Protein AF-A0A0C2ZYI7-F1 (afdb_monomer)

Mean predicted aligned error: 16.68 Å

Sequence (120 aa):
MQNIYQQIDKIFDNPSSKRPKWADELFEEIQELKALLKAQTQQTQQKSKNEKSDDFFEFLREFRKNLQTDTAKSIEYQGQKLGIDSNGLLYDKETLVTLSRQKAYLIYNYFYKIQLKNNF

Secondary structure (DSSP, 8-state):
---HHHHHHHHHS--SS---HHHHHHHHHHHHHHHHHHHHHHHHHHS---HHHHHHHHHHHHHHHHHHT-TT--EEETTEEEEE-TTS-EEETTT-PBPPHHHHHHHHHHHHHHHHHHT-

Radius of gyration: 25.89 Å; Cα contacts (8 Å, |Δi|>4): 62; chains: 1; bounding box: 61×41×58 Å

Foldseek 3Di:
DDDVVVVVVVVVPDPDDDDDVVNVVVVVVVVVVVVVVVVVVVVVVVPDPPVVVVLLVVLLVVVLVVQVVDQPDFDADPNFTWGADPVSFIATPVVRHTDDPVVRVVVSVVVSVVVVVVVD

Structure (mmCIF, N/CA/C/O backbone):
data_AF-A0A0C2ZYI7-F1
#
_entry.id   AF-A0A0C2ZYI7-F1
#
loop_
_atom_site.group_PDB
_atom_site.id
_atom_site.type_symbol
_atom_site.label_atom_id
_atom_site.label_alt_id
_atom_site.label_comp_id
_atom_site.label_asym_id
_atom_site.label_entity_id
_atom_site.label_seq_id
_atom_site.pdbx_PDB_ins_code
_atom_site.Cartn_x
_atom_site.Cartn_y
_atom_site.Cartn_z
_atom_site.occupancy
_atom_site.B_iso_or_equiv
_atom_site.auth_seq_id
_atom_site.auth_comp_id
_atom_site.auth_asym_id
_atom_site.auth_atom_id
_atom_site.pdbx_PDB_model_num
ATOM 1 N N . MET A 1 1 ? 40.685 -18.723 -15.382 1.00 45.50 1 MET A N 1
ATOM 2 C CA . MET A 1 1 ? 39.457 -18.542 -16.186 1.00 45.50 1 MET A CA 1
ATOM 3 C C . MET A 1 1 ? 39.484 -17.131 -16.745 1.00 45.50 1 MET A C 1
ATOM 5 O O . MET A 1 1 ? 39.589 -16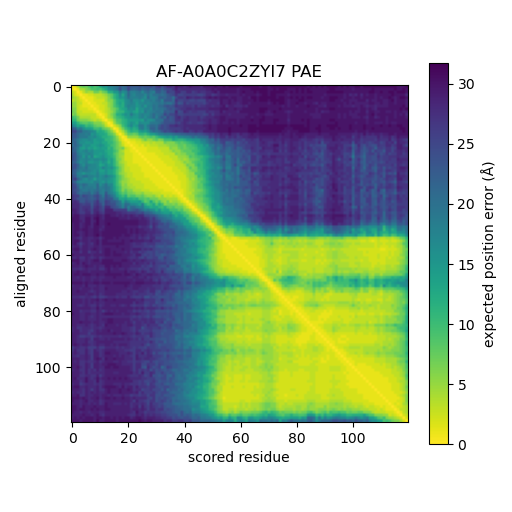.206 -15.953 1.00 45.50 1 MET A O 1
ATOM 9 N N . GLN A 1 2 ? 39.506 -16.959 -18.068 1.00 48.66 2 GLN A N 1
ATOM 10 C CA . GLN A 1 2 ? 39.439 -15.623 -18.672 1.00 48.66 2 GLN A CA 1
ATOM 11 C C . GLN A 1 2 ? 37.991 -15.141 -18.653 1.00 48.66 2 GLN A C 1
ATOM 13 O O . GLN A 1 2 ? 37.091 -15.864 -19.073 1.00 48.66 2 GLN A O 1
ATOM 18 N N . ASN A 1 3 ? 37.781 -13.942 -18.117 1.00 61.84 3 ASN A N 1
ATOM 19 C CA . ASN A 1 3 ? 36.473 -13.316 -18.038 1.00 61.84 3 ASN A CA 1
ATOM 20 C C . ASN A 1 3 ? 36.093 -12.785 -19.431 1.00 61.84 3 ASN A C 1
ATOM 22 O O . ASN A 1 3 ? 36.898 -12.098 -20.059 1.00 61.84 3 ASN A O 1
ATOM 26 N N . ILE A 1 4 ? 34.885 -13.099 -19.905 1.00 58.84 4 ILE A N 1
ATOM 27 C CA . ILE A 1 4 ? 34.353 -12.672 -21.210 1.00 58.84 4 ILE A CA 1
ATOM 28 C C . ILE A 1 4 ? 34.480 -11.147 -21.382 1.00 58.84 4 ILE A C 1
ATOM 30 O O . ILE A 1 4 ? 34.814 -10.680 -22.466 1.00 58.84 4 ILE A O 1
ATOM 34 N N . TYR A 1 5 ? 34.351 -10.374 -20.298 1.00 61.22 5 TYR A N 1
ATOM 35 C CA . TYR A 1 5 ? 34.542 -8.919 -20.325 1.00 61.22 5 TYR A CA 1
ATOM 36 C C . TYR A 1 5 ? 35.968 -8.495 -20.722 1.00 61.22 5 TYR A C 1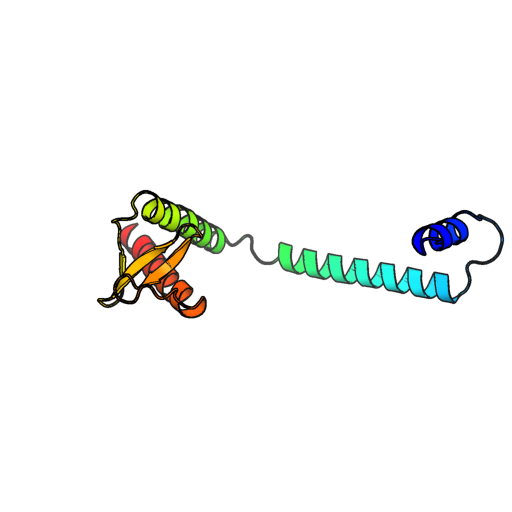
ATOM 38 O O . TYR A 1 5 ? 36.134 -7.563 -21.496 1.00 61.22 5 TYR A O 1
ATOM 46 N N . GLN A 1 6 ? 37.003 -9.236 -20.312 1.00 61.22 6 GLN A N 1
ATOM 47 C CA . GLN A 1 6 ? 38.391 -8.938 -20.697 1.00 61.22 6 GLN A CA 1
ATOM 48 C C . GLN A 1 6 ? 38.696 -9.293 -22.159 1.00 61.22 6 GLN A C 1
ATOM 50 O O . GLN A 1 6 ? 39.622 -8.743 -22.755 1.00 61.22 6 GLN A O 1
ATOM 55 N N . GLN A 1 7 ? 37.952 -10.243 -22.733 1.00 59.81 7 GLN A N 1
ATOM 56 C CA . GLN A 1 7 ? 38.040 -10.556 -24.160 1.00 59.81 7 GLN A CA 1
ATOM 57 C C . GLN A 1 7 ? 37.361 -9.468 -24.993 1.00 59.81 7 GLN A C 1
ATOM 59 O O . GLN A 1 7 ? 37.888 -9.096 -26.036 1.00 59.81 7 GLN A O 1
ATOM 64 N N . ILE A 1 8 ? 36.245 -8.930 -24.496 1.00 60.00 8 ILE A N 1
ATOM 65 C CA . ILE A 1 8 ? 35.534 -7.798 -25.091 1.00 60.00 8 ILE A CA 1
ATOM 66 C C . ILE A 1 8 ? 36.439 -6.561 -25.103 1.00 60.00 8 ILE A C 1
ATOM 68 O O . ILE A 1 8 ? 36.694 -6.029 -26.178 1.00 60.00 8 ILE A O 1
ATOM 72 N N . ASP A 1 9 ? 37.020 -6.168 -23.967 1.00 61.19 9 ASP A N 1
ATOM 73 C CA . ASP A 1 9 ? 37.877 -4.972 -23.891 1.00 61.19 9 ASP A CA 1
ATOM 74 C C . ASP A 1 9 ? 39.068 -5.043 -24.865 1.00 61.19 9 ASP A C 1
ATOM 76 O O . ASP A 1 9 ? 39.353 -4.088 -25.587 1.00 61.19 9 ASP A O 1
ATOM 80 N N . LYS A 1 10 ? 39.691 -6.222 -25.010 1.00 64.44 10 LYS A N 1
ATOM 81 C CA . LYS A 1 10 ? 40.775 -6.447 -25.985 1.00 64.44 10 LYS A CA 1
ATOM 82 C C . LYS A 1 10 ? 40.358 -6.296 -27.450 1.00 64.44 10 LYS A C 1
ATOM 84 O O . LYS A 1 10 ? 41.210 -5.989 -28.281 1.00 64.44 10 LYS A O 1
ATOM 89 N N . ILE A 1 11 ? 39.094 -6.554 -27.784 1.00 60.97 11 ILE A N 1
ATOM 90 C CA . ILE A 1 11 ? 38.564 -6.387 -29.147 1.00 60.97 11 ILE A CA 1
ATOM 91 C C . ILE A 1 11 ? 38.336 -4.900 -29.452 1.00 60.97 11 ILE A C 1
ATOM 93 O O . ILE A 1 11 ? 38.507 -4.479 -30.596 1.00 60.97 11 ILE A O 1
ATOM 97 N N . PHE A 1 12 ? 38.002 -4.101 -28.436 1.00 58.97 12 PHE A N 1
ATOM 98 C CA . PHE A 1 12 ? 37.748 -2.665 -28.575 1.00 58.97 12 PHE A CA 1
ATOM 99 C C . PHE A 1 12 ? 39.010 -1.790 -28.456 1.00 58.97 12 PHE A C 1
ATOM 101 O O . PHE A 1 12 ? 39.002 -0.669 -28.963 1.00 58.97 12 PHE A O 1
ATOM 108 N N . ASP A 1 13 ? 40.099 -2.307 -27.877 1.00 61.78 13 ASP A N 1
ATOM 109 C CA . ASP A 1 13 ? 41.372 -1.589 -27.683 1.00 61.78 13 ASP A CA 1
ATOM 110 C C . ASP A 1 13 ? 42.307 -1.556 -28.910 1.00 61.78 13 ASP A C 1
ATOM 112 O O . ASP A 1 13 ? 43.360 -0.920 -28.853 1.00 61.78 13 ASP A O 1
ATOM 116 N N . ASN A 1 14 ? 41.973 -2.212 -30.031 1.00 56.59 14 ASN A N 1
ATOM 117 C CA . ASN A 1 14 ? 42.829 -2.207 -31.225 1.00 56.59 14 ASN A CA 1
ATOM 118 C C . ASN A 1 14 ? 42.322 -1.210 -32.293 1.00 56.59 14 ASN A C 1
ATOM 120 O O . ASN A 1 14 ? 41.333 -1.489 -32.975 1.00 56.59 14 ASN A O 1
ATOM 124 N N . PRO A 1 15 ? 42.991 -0.057 -32.498 1.00 54.44 15 PRO A N 1
ATOM 125 C CA . PRO A 1 15 ? 42.505 1.012 -33.368 1.00 54.44 15 PRO A CA 1
ATOM 126 C C . PRO A 1 15 ? 42.841 0.820 -34.857 1.00 54.44 15 PRO A C 1
ATOM 128 O O . PRO A 1 15 ? 42.727 1.773 -35.627 1.00 54.44 15 PRO A O 1
ATOM 131 N N . SER A 1 16 ? 43.236 -0.376 -35.314 1.00 56.22 16 SER A N 1
ATOM 132 C CA . SER A 1 16 ? 43.508 -0.595 -36.738 1.00 56.22 16 SER A CA 1
ATOM 133 C C . SER A 1 16 ? 42.869 -1.864 -37.309 1.00 56.22 16 SER A C 1
ATOM 135 O O . SER A 1 16 ? 43.122 -2.984 -36.870 1.00 56.22 16 SER A O 1
ATOM 137 N N . SER A 1 17 ? 42.121 -1.625 -38.388 1.00 55.22 17 SER A N 1
ATOM 138 C CA . SER A 1 17 ? 41.609 -2.545 -39.406 1.00 55.22 17 SER A CA 1
ATOM 139 C C . SER A 1 17 ? 40.329 -3.331 -39.083 1.00 55.22 17 SER A C 1
ATOM 141 O O . SER A 1 17 ? 40.339 -4.421 -38.530 1.00 55.22 17 SER A O 1
ATOM 143 N N . LYS A 1 18 ? 39.224 -2.755 -39.581 1.00 60.84 18 LYS A N 1
ATOM 144 C CA . LYS A 1 18 ? 37.891 -3.340 -39.786 1.00 60.84 18 LYS A CA 1
ATOM 145 C C . LYS A 1 18 ? 37.242 -3.896 -38.523 1.00 60.84 18 LYS A C 1
ATOM 147 O O . LYS A 1 18 ? 37.346 -5.082 -38.218 1.00 60.84 18 LYS A O 1
ATOM 152 N N . ARG A 1 19 ? 36.443 -3.035 -37.884 1.00 58.09 19 ARG A N 1
ATOM 153 C CA . ARG A 1 19 ? 35.310 -3.502 -37.085 1.00 58.09 19 ARG A CA 1
ATOM 154 C C . ARG A 1 19 ? 34.556 -4.545 -37.921 1.00 58.09 19 ARG A C 1
ATOM 156 O O . ARG A 1 19 ? 34.256 -4.284 -39.091 1.00 58.09 19 ARG A O 1
ATOM 163 N N . PRO A 1 20 ? 34.379 -5.772 -37.412 1.00 68.19 20 PRO A N 1
ATOM 164 C CA . PRO A 1 20 ? 33.583 -6.762 -38.111 1.00 68.19 20 PRO A CA 1
ATOM 165 C C . PRO A 1 20 ? 32.175 -6.206 -38.315 1.00 68.19 20 PRO A C 1
ATOM 167 O O . PRO A 1 20 ? 31.652 -5.574 -37.404 1.00 68.19 20 PRO A O 1
ATOM 170 N N . LYS A 1 21 ? 31.541 -6.468 -39.463 1.00 69.75 21 LYS A N 1
ATOM 171 C CA . LYS A 1 21 ? 30.182 -5.963 -39.739 1.00 69.75 21 LYS A CA 1
ATOM 172 C C . LYS A 1 21 ? 29.191 -6.291 -38.621 1.00 69.75 21 LYS A C 1
ATOM 174 O O . LYS A 1 21 ? 28.420 -5.430 -38.236 1.00 69.75 21 LYS A O 1
ATOM 179 N N . TRP A 1 22 ? 29.310 -7.478 -38.024 1.00 65.56 22 TRP A N 1
ATOM 180 C CA . TRP A 1 22 ? 28.487 -7.883 -36.882 1.00 65.56 22 TRP A CA 1
ATOM 181 C C . TRP A 1 22 ? 28.665 -6.976 -35.652 1.00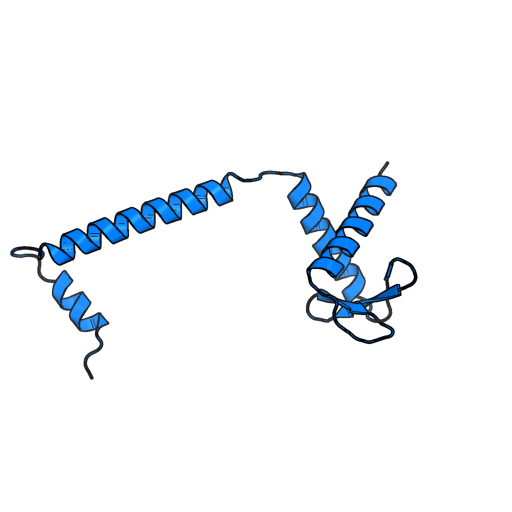 65.56 22 TRP A C 1
ATOM 183 O O . TRP A 1 22 ? 27.740 -6.808 -34.870 1.00 65.56 22 TRP A O 1
ATOM 193 N N . ALA A 1 23 ? 29.850 -6.391 -35.455 1.00 67.19 23 ALA A N 1
ATOM 194 C CA . ALA A 1 23 ? 30.124 -5.487 -34.344 1.00 67.19 23 ALA A CA 1
ATOM 195 C C . ALA A 1 23 ? 29.557 -4.084 -34.601 1.00 67.19 23 ALA A C 1
ATOM 197 O O . ALA A 1 23 ? 29.123 -3.432 -33.654 1.00 67.19 23 ALA A O 1
ATOM 198 N N . ASP A 1 24 ? 29.537 -3.638 -35.861 1.00 71.69 24 ASP A N 1
ATOM 199 C CA . ASP A 1 24 ? 28.874 -2.391 -36.256 1.00 71.69 24 ASP A CA 1
ATOM 200 C C . ASP A 1 24 ? 27.343 -2.546 -36.195 1.00 71.69 24 ASP A C 1
ATOM 202 O O . ASP A 1 24 ? 26.677 -1.696 -35.612 1.00 71.69 24 ASP A O 1
ATOM 206 N N . GLU A 1 25 ? 26.801 -3.676 -36.662 1.00 69.56 25 GLU A N 1
ATOM 207 C CA . GLU A 1 25 ? 25.374 -4.026 -36.563 1.00 69.56 25 GLU A CA 1
ATOM 208 C C . GLU A 1 25 ? 24.905 -4.075 -35.098 1.00 69.56 25 GLU A C 1
ATOM 210 O O . GLU A 1 25 ? 23.929 -3.423 -34.733 1.00 69.56 25 GLU A O 1
ATOM 215 N N . LEU A 1 26 ? 25.649 -4.751 -34.210 1.00 66.19 26 LEU A N 1
ATOM 216 C CA . LEU A 1 26 ? 25.336 -4.754 -32.775 1.00 66.19 26 LEU A CA 1
ATOM 217 C C . LEU A 1 26 ? 25.451 -3.363 -32.143 1.00 66.19 26 LEU A C 1
ATOM 219 O O . LEU A 1 26 ? 24.708 -3.033 -31.218 1.00 66.19 26 LEU A O 1
ATOM 223 N N . PHE A 1 27 ? 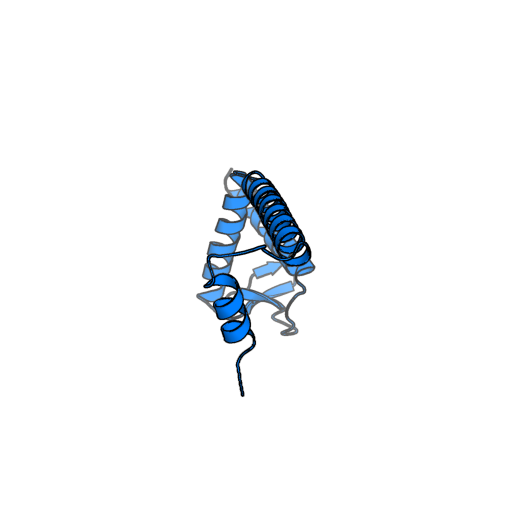26.399 -2.542 -32.595 1.00 71.81 27 PHE A N 1
ATOM 224 C CA . PHE A 1 27 ? 26.544 -1.185 -32.083 1.00 71.81 27 PHE A CA 1
ATOM 225 C C . PHE A 1 27 ? 25.357 -0.309 -32.493 1.00 71.81 27 PHE A C 1
ATOM 227 O O . PHE A 1 27 ? 24.839 0.429 -31.653 1.00 71.81 27 PHE A O 1
ATOM 234 N N . GLU A 1 28 ? 24.900 -0.418 -33.740 1.00 75.25 28 GLU A N 1
ATOM 235 C CA . GLU A 1 28 ? 23.701 0.257 -34.241 1.00 75.25 28 GLU A CA 1
ATOM 236 C C . GLU A 1 28 ? 22.450 -0.191 -33.475 1.00 75.25 28 GLU A C 1
ATOM 238 O O . GLU A 1 28 ? 21.739 0.662 -32.938 1.00 75.25 28 GLU A O 1
ATOM 243 N N . GLU A 1 29 ? 22.253 -1.499 -33.274 1.00 68.94 29 GLU A N 1
ATOM 244 C CA . GLU A 1 29 ? 21.144 -2.029 -32.465 1.00 68.94 29 GLU A CA 1
ATOM 245 C C . GLU A 1 29 ? 21.165 -1.492 -31.023 1.00 68.94 29 GLU A C 1
ATOM 247 O O . GLU A 1 29 ? 20.135 -1.091 -30.475 1.00 68.94 29 GLU A O 1
ATOM 252 N N . ILE A 1 30 ? 22.342 -1.413 -30.388 1.00 75.25 30 ILE A N 1
ATOM 253 C CA . ILE A 1 30 ? 22.480 -0.851 -29.035 1.00 75.25 30 ILE A CA 1
ATOM 254 C C . ILE A 1 30 ? 22.130 0.644 -29.011 1.00 75.25 30 ILE A C 1
ATOM 256 O O . ILE A 1 30 ? 21.551 1.123 -28.028 1.00 75.25 30 ILE A O 1
ATOM 260 N N . GLN A 1 31 ? 22.480 1.404 -30.052 1.00 75.00 31 GLN A N 1
ATOM 261 C CA . GLN A 1 31 ? 22.127 2.824 -30.145 1.00 75.00 31 GLN A CA 1
ATOM 262 C C . GLN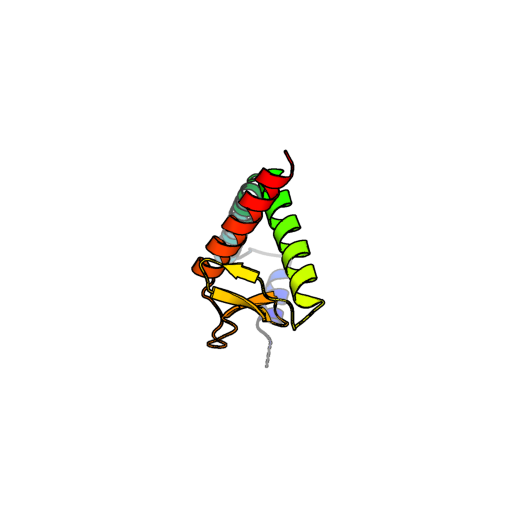 A 1 31 ? 20.623 3.018 -30.353 1.00 75.00 31 GLN A C 1
ATOM 264 O O . GLN A 1 31 ? 20.028 3.863 -29.680 1.00 75.00 31 GLN A O 1
ATOM 269 N N . GLU A 1 32 ? 19.992 2.206 -31.201 1.00 78.00 32 GLU A N 1
ATOM 270 C CA . GLU A 1 32 ? 18.542 2.224 -31.400 1.00 78.00 32 GLU A CA 1
ATOM 271 C C . GLU A 1 32 ? 17.791 1.850 -30.119 1.00 78.00 32 GLU A C 1
ATOM 273 O O . GLU A 1 32 ? 16.882 2.571 -29.703 1.00 78.00 32 GLU A O 1
ATOM 278 N N . LEU A 1 33 ? 18.223 0.802 -29.410 1.00 72.12 33 LEU A N 1
ATOM 279 C CA . LEU A 1 33 ? 17.652 0.421 -28.116 1.00 72.12 33 LEU A CA 1
ATOM 280 C C . LEU A 1 33 ? 17.800 1.538 -27.077 1.00 72.12 33 LEU A C 1
ATOM 282 O O . LEU A 1 33 ? 16.852 1.829 -26.345 1.00 72.12 33 LEU A O 1
ATOM 286 N N . LYS A 1 34 ? 18.952 2.218 -27.023 1.00 72.56 34 LYS A N 1
ATOM 287 C CA . LYS A 1 34 ? 19.146 3.386 -26.146 1.00 72.56 34 LYS A CA 1
ATOM 288 C C . LYS A 1 34 ? 18.225 4.543 -26.521 1.00 72.56 34 LYS A C 1
ATOM 290 O O . LYS A 1 34 ? 17.687 5.193 -25.623 1.00 72.56 34 LYS A O 1
ATOM 295 N N . ALA A 1 35 ? 18.028 4.804 -27.811 1.00 75.50 35 ALA A N 1
ATOM 296 C CA . ALA A 1 35 ? 17.124 5.844 -28.287 1.00 75.50 35 ALA A CA 1
ATOM 297 C C . ALA A 1 35 ? 15.663 5.517 -27.942 1.00 75.50 35 ALA A C 1
ATOM 299 O O . ALA A 1 35 ? 14.959 6.378 -27.415 1.00 75.50 35 ALA A O 1
ATOM 300 N N . LEU A 1 36 ? 15.234 4.267 -28.137 1.00 74.81 36 LEU A N 1
ATOM 301 C CA . LEU A 1 36 ? 13.903 3.779 -27.771 1.00 74.81 36 LEU A CA 1
ATOM 302 C C . LEU A 1 36 ? 13.671 3.827 -26.258 1.00 74.81 36 LEU A C 1
ATOM 304 O O . LEU A 1 36 ? 12.624 4.298 -25.817 1.00 74.81 36 LEU A O 1
ATOM 308 N N . LEU A 1 37 ? 14.652 3.418 -25.449 1.00 71.25 37 LEU A N 1
ATOM 309 C CA . LEU A 1 37 ? 14.580 3.516 -23.990 1.00 71.25 37 LEU A CA 1
ATOM 310 C C . LEU A 1 37 ? 14.529 4.971 -23.527 1.00 71.25 37 LEU A C 1
ATO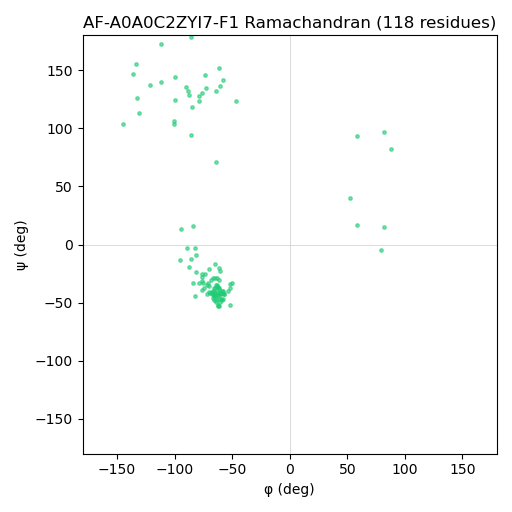M 312 O O . LEU A 1 37 ? 13.754 5.302 -22.633 1.00 71.25 37 LEU A O 1
ATOM 316 N N . LYS A 1 38 ? 15.303 5.869 -24.145 1.00 72.06 38 LYS A N 1
ATOM 317 C CA . LYS A 1 38 ? 15.263 7.304 -23.838 1.00 72.06 38 LYS A CA 1
ATOM 318 C C . LYS A 1 38 ? 13.927 7.923 -24.246 1.00 72.06 38 LYS A C 1
ATOM 320 O O . LYS A 1 38 ? 13.389 8.715 -23.481 1.00 72.06 38 LYS A O 1
ATOM 325 N N . ALA A 1 39 ? 13.369 7.531 -25.390 1.00 68.38 39 ALA A N 1
ATOM 326 C CA . ALA A 1 39 ? 12.054 7.966 -25.849 1.00 68.38 39 ALA A CA 1
ATOM 327 C C . ALA A 1 39 ? 10.930 7.439 -24.944 1.00 68.38 39 ALA A C 1
ATOM 329 O O . ALA A 1 39 ? 10.048 8.210 -24.575 1.00 68.38 39 ALA A O 1
ATOM 330 N N . GLN A 1 40 ? 10.995 6.177 -24.501 1.00 61.38 40 GLN A N 1
ATOM 331 C CA . GLN A 1 40 ? 10.096 5.652 -23.471 1.00 61.38 40 GLN A CA 1
ATOM 332 C C . GLN A 1 40 ? 10.246 6.439 -22.174 1.00 61.38 40 GLN A C 1
ATOM 334 O O . GLN A 1 40 ? 9.248 6.924 -21.667 1.00 61.38 40 GLN A O 1
ATOM 339 N N . THR A 1 41 ? 11.469 6.649 -21.682 1.00 56.03 41 THR A N 1
ATOM 340 C CA . THR A 1 41 ? 11.728 7.396 -20.440 1.00 56.03 41 THR A CA 1
ATOM 341 C C . THR A 1 41 ? 11.234 8.843 -20.537 1.00 56.03 41 THR A C 1
ATOM 343 O O . THR A 1 41 ? 10.672 9.361 -19.578 1.00 56.03 41 THR A O 1
ATOM 346 N N . GLN A 1 42 ? 11.367 9.489 -21.699 1.00 54.06 42 GLN A N 1
ATOM 347 C CA . GLN A 1 42 ? 10.810 10.818 -21.959 1.00 54.06 42 GLN A CA 1
ATOM 348 C C . GLN A 1 42 ? 9.281 10.796 -22.047 1.00 54.06 42 GLN A C 1
ATOM 350 O O . GLN A 1 42 ? 8.645 11.709 -21.535 1.00 54.06 42 GLN A O 1
ATOM 355 N N . GLN A 1 43 ? 8.670 9.744 -22.598 1.00 50.75 43 GLN A N 1
ATOM 356 C CA . GLN A 1 43 ? 7.217 9.550 -22.560 1.00 50.75 43 GLN A CA 1
ATOM 357 C C . GLN A 1 43 ? 6.697 9.252 -21.143 1.00 50.75 43 GLN A C 1
ATOM 359 O O . GLN A 1 43 ? 5.582 9.661 -20.816 1.00 50.75 43 GLN A O 1
ATOM 364 N N . THR A 1 44 ? 7.485 8.602 -20.279 1.00 50.16 44 THR A N 1
ATOM 365 C CA . THR A 1 44 ? 7.161 8.430 -18.853 1.00 50.16 44 THR A CA 1
ATOM 366 C C . THR A 1 44 ? 7.376 9.718 -18.059 1.00 50.16 44 THR A C 1
ATOM 368 O O . THR A 1 44 ? 6.611 9.982 -17.143 1.00 50.16 44 THR A O 1
ATOM 371 N N . GLN A 1 45 ? 8.362 10.547 -18.419 1.00 47.34 45 GLN A N 1
ATOM 372 C CA . GLN A 1 45 ? 8.634 11.838 -17.766 1.00 47.34 45 GLN A CA 1
ATOM 373 C C . GLN A 1 45 ? 7.723 12.977 -18.260 1.00 47.34 45 GLN A C 1
ATOM 375 O O . GLN A 1 45 ? 7.491 13.933 -17.526 1.00 47.34 45 GLN A O 1
ATOM 380 N N . GLN A 1 46 ? 7.165 12.882 -19.471 1.00 45.50 46 GLN A N 1
ATOM 381 C CA . GLN A 1 46 ? 6.163 13.828 -19.984 1.00 45.50 46 GLN A CA 1
ATOM 382 C C . GLN A 1 46 ? 4.729 13.469 -19.578 1.00 45.50 46 GLN A C 1
ATOM 384 O O . GLN A 1 46 ? 3.831 14.306 -19.689 1.00 45.50 46 GLN A O 1
ATOM 389 N N . LYS A 1 47 ? 4.491 12.265 -19.046 1.00 44.84 47 LYS A N 1
ATOM 390 C CA . LYS A 1 47 ? 3.228 11.939 -18.385 1.00 44.84 47 LYS A CA 1
ATOM 391 C C . LYS A 1 47 ? 3.300 12.366 -16.923 1.00 44.84 47 LYS A C 1
ATOM 393 O O . LYS A 1 47 ? 3.728 11.622 -16.058 1.00 44.84 47 LYS A O 1
ATOM 398 N N . SER A 1 48 ? 2.792 13.579 -16.726 1.00 44.28 48 SER A N 1
ATOM 399 C CA . SER A 1 48 ? 2.264 14.149 -15.492 1.00 44.28 48 SER A CA 1
ATOM 400 C C . SER A 1 48 ? 3.228 14.846 -14.534 1.00 44.28 48 SER A C 1
ATOM 402 O O . SER A 1 48 ? 3.488 14.386 -13.431 1.00 44.28 48 SER A O 1
ATOM 404 N N . LYS A 1 49 ? 3.498 16.109 -14.862 1.00 45.38 49 LYS A N 1
ATOM 405 C CA . LYS A 1 49 ? 3.191 17.199 -13.929 1.00 45.38 49 LYS A CA 1
ATOM 406 C C . LYS A 1 49 ? 1.656 17.251 -13.740 1.00 45.38 49 LYS A C 1
ATOM 408 O O . LYS A 1 49 ? 0.987 18.089 -14.331 1.00 45.38 49 LYS A O 1
ATOM 413 N N . ASN A 1 50 ? 1.076 16.261 -13.053 1.00 46.56 50 ASN A N 1
ATOM 414 C CA . ASN A 1 50 ? -0.302 16.318 -12.557 1.00 46.56 50 ASN A CA 1
ATOM 415 C C . ASN A 1 50 ? -0.174 16.680 -11.084 1.00 46.56 50 ASN A C 1
ATOM 417 O O . ASN A 1 50 ? 0.132 15.810 -10.280 1.00 46.56 50 ASN A O 1
ATOM 421 N N . GLU A 1 51 ? -0.453 17.923 -10.713 1.00 50.88 51 GLU A N 1
ATOM 422 C CA . GLU A 1 51 ? -0.517 18.324 -9.297 1.00 50.88 51 GLU A CA 1
ATOM 423 C C . GLU A 1 51 ? -1.421 17.364 -8.489 1.00 50.88 51 GLU A C 1
ATOM 425 O O . GLU A 1 51 ? -1.086 16.954 -7.386 1.00 50.88 51 GLU A O 1
ATOM 430 N N . LYS A 1 52 ? -2.477 16.823 -9.119 1.00 50.66 52 LYS A N 1
ATOM 431 C CA . LYS A 1 52 ? -3.360 15.803 -8.526 1.00 50.66 52 LYS A CA 1
ATOM 432 C C . LYS A 1 52 ? -2.708 14.446 -8.222 1.00 50.66 52 LYS A C 1
ATOM 434 O O . LYS A 1 52 ? -3.216 13.732 -7.359 1.00 50.66 52 LYS A O 1
ATOM 439 N N . SER A 1 53 ? -1.671 14.022 -8.955 1.00 58.91 53 SER A N 1
ATOM 440 C CA . SER A 1 53 ? -0.969 12.775 -8.611 1.00 58.91 53 SER A CA 1
ATOM 441 C C . SER A 1 53 ? -0.054 12.989 -7.417 1.00 58.91 53 SER A C 1
ATOM 443 O O . SER A 1 53 ? -0.022 12.131 -6.538 1.00 58.91 53 SER A O 1
ATOM 445 N N . ASP A 1 54 ? 0.615 14.141 -7.358 1.00 68.88 54 ASP A N 1
ATOM 446 C CA . ASP A 1 54 ? 1.499 14.491 -6.247 1.00 68.88 54 ASP A CA 1
ATOM 447 C C . ASP A 1 54 ? 0.704 14.607 -4.941 1.00 68.88 54 ASP A C 1
ATOM 449 O O . ASP A 1 54 ? 1.077 13.970 -3.957 1.00 68.88 54 ASP A O 1
ATOM 453 N N . ASP A 1 55 ? -0.469 15.249 -4.966 1.00 80.62 55 ASP A N 1
ATOM 454 C CA . ASP A 1 55 ? -1.360 15.358 -3.802 1.00 80.62 55 ASP A CA 1
ATOM 455 C C . ASP A 1 55 ? -1.801 13.991 -3.254 1.00 80.62 55 ASP A C 1
ATOM 457 O O . ASP A 1 55 ? -1.894 13.786 -2.042 1.00 80.62 55 ASP A O 1
ATOM 461 N N . PHE A 1 56 ? -2.095 13.029 -4.138 1.00 81.19 56 PHE A N 1
ATOM 462 C CA . PHE A 1 56 ? -2.502 11.684 -3.726 1.00 81.19 56 PHE A CA 1
ATOM 463 C C . PHE A 1 56 ? -1.341 10.898 -3.108 1.00 81.19 56 PHE A C 1
ATOM 465 O O . PHE A 1 56 ? -1.526 10.192 -2.113 1.00 81.1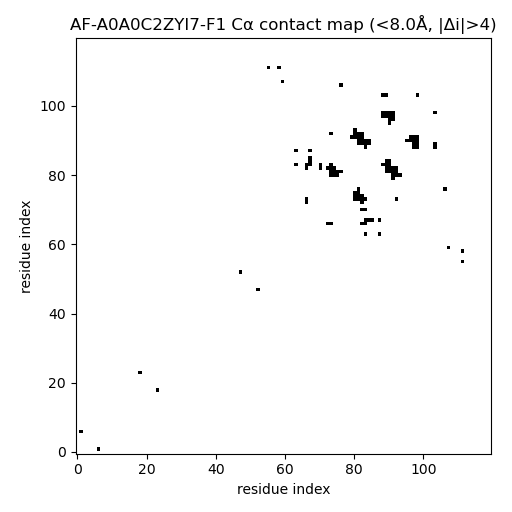9 56 PHE A O 1
ATOM 472 N N . PHE A 1 57 ? -0.141 10.999 -3.684 1.00 83.69 57 PHE A N 1
ATOM 473 C CA . PHE A 1 57 ? 1.041 10.330 -3.142 1.00 83.69 57 PHE A CA 1
ATOM 474 C C . PHE A 1 57 ? 1.529 10.979 -1.845 1.00 83.69 57 PHE A C 1
ATOM 476 O O . PHE A 1 57 ? 1.957 10.267 -0.934 1.00 83.69 57 PHE A O 1
ATOM 483 N N . GLU A 1 58 ? 1.406 12.298 -1.722 1.00 86.31 58 GLU A N 1
ATOM 484 C CA . GLU A 1 58 ? 1.681 13.020 -0.486 1.00 86.31 58 GLU A CA 1
ATOM 485 C C . GLU A 1 58 ? 0.671 12.656 0.606 1.00 86.31 58 GLU A C 1
ATOM 487 O O . GLU A 1 58 ? 1.077 12.273 1.706 1.00 86.31 58 GLU A O 1
ATOM 492 N N . PHE A 1 59 ? -0.626 12.627 0.277 1.00 89.31 59 PHE A N 1
ATOM 493 C CA . PHE A 1 59 ? -1.655 12.082 1.160 1.00 89.31 59 PHE A CA 1
ATOM 494 C C . PHE A 1 59 ? -1.291 10.678 1.642 1.00 89.31 59 PHE A C 1
ATOM 496 O O . PHE A 1 59 ? -1.290 10.419 2.842 1.00 89.31 59 PHE A O 1
ATOM 503 N N . LEU A 1 60 ? -0.963 9.766 0.722 1.00 87.94 60 LEU A N 1
ATOM 504 C CA . LEU A 1 60 ? -0.603 8.392 1.061 1.00 87.94 60 LEU A CA 1
ATOM 505 C C . LEU A 1 60 ? 0.574 8.336 2.035 1.00 87.94 60 LEU A C 1
ATOM 507 O O . LEU A 1 60 ? 0.551 7.535 2.972 1.00 87.94 60 LEU A O 1
ATOM 511 N N . ARG A 1 61 ? 1.599 9.166 1.823 1.00 87.31 61 ARG A N 1
ATOM 512 C CA . ARG A 1 61 ? 2.776 9.230 2.693 1.00 87.31 61 ARG A CA 1
ATOM 513 C C . ARG A 1 61 ? 2.384 9.641 4.110 1.00 87.31 61 ARG A C 1
ATOM 515 O O . ARG A 1 61 ? 2.705 8.920 5.056 1.00 87.31 61 ARG A O 1
ATOM 522 N N . GLU A 1 62 ? 1.661 10.749 4.255 1.00 87.44 62 GLU A N 1
ATOM 523 C CA . GLU A 1 62 ? 1.249 11.258 5.569 1.00 87.44 62 GLU A CA 1
ATOM 524 C C . GLU A 1 62 ? 0.242 10.326 6.251 1.00 87.44 62 GLU A C 1
ATOM 526 O O . GLU A 1 62 ? 0.368 10.023 7.436 1.00 87.44 62 GLU A O 1
ATOM 531 N N . PHE A 1 63 ? -0.713 9.783 5.496 1.00 86.88 63 PHE A N 1
ATOM 532 C CA . PHE A 1 63 ? -1.704 8.833 5.991 1.00 86.88 63 PHE A CA 1
ATOM 533 C C . PHE A 1 63 ? -1.044 7.586 6.588 1.00 86.88 63 PHE A C 1
ATOM 535 O O . PHE A 1 63 ? -1.372 7.172 7.701 1.00 86.88 63 PHE A O 1
ATOM 542 N N . ARG A 1 64 ? -0.064 7.007 5.883 1.00 86.06 64 ARG A N 1
ATOM 543 C CA . ARG A 1 64 ? 0.683 5.841 6.373 1.00 86.06 64 ARG A CA 1
ATOM 544 C C . ARG A 1 64 ? 1.514 6.172 7.604 1.00 86.06 64 ARG A C 1
ATOM 546 O O . ARG A 1 64 ? 1.482 5.413 8.566 1.00 86.06 64 ARG A O 1
ATOM 553 N N . LYS A 1 65 ? 2.205 7.312 7.604 1.00 84.69 65 LYS A N 1
ATOM 554 C CA . LYS A 1 65 ? 3.006 7.773 8.746 1.00 84.69 65 LYS A CA 1
ATOM 555 C C . LYS A 1 65 ? 2.145 7.974 9.999 1.00 84.69 65 LYS A C 1
ATOM 557 O O . LYS A 1 65 ? 2.515 7.540 11.090 1.00 84.69 65 LYS A O 1
ATOM 562 N N . ASN A 1 66 ? 0.958 8.555 9.841 1.00 82.75 66 ASN A N 1
ATOM 563 C CA . ASN A 1 66 ? 0.003 8.766 10.931 1.00 82.75 66 ASN A CA 1
ATOM 564 C C . ASN A 1 66 ? -0.566 7.461 11.504 1.00 82.75 66 ASN A C 1
ATOM 566 O O . ASN A 1 66 ? -0.914 7.414 12.684 1.00 82.75 66 ASN A O 1
ATOM 570 N N . LEU A 1 67 ? -0.655 6.414 10.682 1.00 81.38 67 LEU A N 1
ATOM 571 C CA . LEU A 1 67 ? -1.082 5.082 11.109 1.00 81.38 67 LEU A CA 1
ATOM 572 C C . LEU A 1 67 ? 0.059 4.247 11.697 1.00 81.38 67 LEU A C 1
ATOM 574 O O . LEU A 1 67 ? -0.181 3.462 12.603 1.00 81.38 67 LEU A O 1
ATOM 578 N N . GLN A 1 68 ? 1.292 4.416 11.217 1.00 80.81 68 GLN A N 1
ATOM 579 C CA . GLN A 1 68 ? 2.464 3.695 11.728 1.00 80.81 68 GLN A CA 1
ATOM 580 C C . GLN A 1 68 ? 2.964 4.227 13.071 1.00 80.81 68 GLN A C 1
ATOM 582 O O . GLN A 1 68 ? 3.551 3.477 13.843 1.00 80.81 68 GLN A O 1
ATOM 587 N N . THR A 1 69 ? 2.744 5.512 13.355 1.00 71.25 69 THR A N 1
ATOM 588 C CA . THR A 1 69 ? 3.170 6.145 14.616 1.00 71.25 69 THR A CA 1
ATOM 589 C C . THR A 1 69 ? 2.469 5.580 15.849 1.00 71.25 69 THR A C 1
ATOM 591 O O . THR A 1 69 ? 2.956 5.777 16.957 1.00 71.25 69 THR A O 1
ATOM 594 N N . ASP A 1 70 ? 1.357 4.867 15.672 1.00 69.38 70 ASP A N 1
ATOM 595 C CA . ASP A 1 70 ? 0.627 4.229 16.757 1.00 69.38 70 ASP A CA 1
ATOM 596 C C . ASP A 1 70 ? 0.033 2.903 16.268 1.00 69.38 70 ASP A C 1
ATOM 598 O O . ASP A 1 70 ? -0.974 2.870 15.565 1.00 69.38 70 ASP A O 1
ATOM 602 N N . THR A 1 71 ? 0.652 1.787 16.649 1.00 63.25 71 THR A N 1
ATOM 603 C CA . THR A 1 71 ? 0.202 0.431 16.299 1.00 63.25 71 THR A CA 1
ATOM 604 C C . THR A 1 71 ? -1.198 0.104 16.831 1.00 63.25 71 THR A C 1
ATOM 606 O O . THR A 1 71 ? -1.877 -0.777 16.285 1.00 63.25 71 THR A O 1
ATOM 609 N N . ALA A 1 72 ? -1.688 0.827 17.845 1.00 66.62 72 ALA A N 1
ATOM 610 C CA . ALA A 1 72 ? -3.063 0.702 18.311 1.00 66.62 72 ALA A CA 1
ATOM 611 C C . ALA A 1 72 ? -4.055 1.397 17.367 1.00 66.62 72 ALA A C 1
ATOM 613 O O . ALA A 1 72 ? -5.194 0.930 17.252 1.00 66.62 72 ALA A O 1
ATOM 614 N N . LYS A 1 73 ? -3.633 2.418 16.601 1.00 75.94 73 LYS A N 1
ATOM 615 C CA . LYS A 1 73 ? -4.511 3.080 15.628 1.00 75.94 73 LYS A CA 1
ATOM 616 C C . LYS A 1 73 ? -4.994 2.098 14.574 1.00 75.94 73 LYS A C 1
ATOM 618 O O . LYS A 1 73 ? -4.268 1.248 14.055 1.00 75.94 73 LYS A O 1
ATOM 623 N N . SER A 1 74 ? -6.278 2.214 14.285 1.00 84.25 74 SER A N 1
ATOM 624 C CA . SER A 1 74 ? -6.949 1.515 13.204 1.00 84.25 74 SER A CA 1
ATOM 625 C C . SER A 1 74 ? -7.860 2.487 12.490 1.00 84.25 74 SER A C 1
ATOM 627 O O . SER A 1 74 ? -8.449 3.364 13.121 1.00 84.25 74 SER A O 1
ATOM 629 N N . ILE A 1 75 ? -8.004 2.289 11.192 1.00 87.75 75 ILE A N 1
ATOM 630 C CA . ILE A 1 75 ? -9.021 2.965 10.391 1.00 87.75 75 ILE A CA 1
ATOM 631 C C . ILE A 1 75 ? -10.185 2.015 10.187 1.00 87.75 75 ILE A C 1
ATOM 633 O O . ILE A 1 75 ? -9.992 0.809 10.037 1.00 87.75 75 ILE A O 1
ATOM 637 N N . GLU A 1 76 ? -11.389 2.565 10.172 1.00 89.25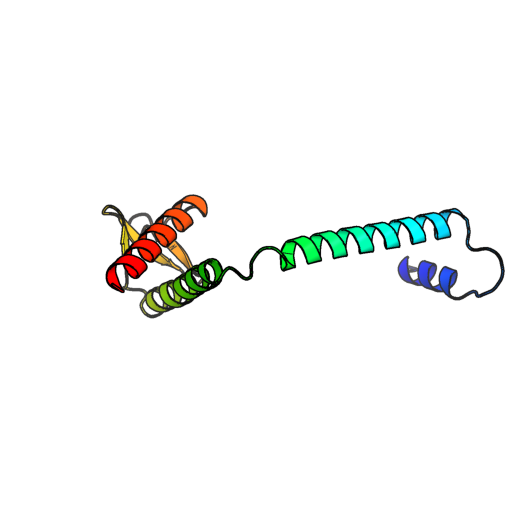 76 GLU A N 1
ATOM 638 C CA . GLU A 1 76 ? -12.587 1.803 9.865 1.00 89.25 76 GLU A CA 1
ATOM 639 C C . GLU A 1 76 ? -12.981 2.035 8.409 1.00 89.25 76 GLU A C 1
ATOM 641 O O . GLU A 1 76 ? -13.148 3.172 7.964 1.00 89.25 76 GLU A O 1
ATOM 646 N N . TYR A 1 77 ? -13.109 0.951 7.652 1.00 88.44 77 TYR A N 1
ATOM 647 C CA . TYR A 1 77 ? -13.549 0.980 6.265 1.00 88.44 77 TYR A CA 1
ATOM 648 C C . TYR A 1 77 ? -14.650 -0.055 6.067 1.00 88.44 77 TYR A C 1
ATOM 650 O O . TYR A 1 77 ? -14.399 -1.252 6.166 1.00 88.44 77 TYR A O 1
ATOM 658 N N . GLN A 1 78 ? -15.871 0.411 5.787 1.00 87.75 78 GLN A N 1
ATOM 659 C CA . GLN A 1 78 ? -17.048 -0.450 5.594 1.00 87.75 78 GLN A CA 1
ATOM 660 C C . GLN A 1 78 ? -17.275 -1.435 6.761 1.00 87.75 78 GLN A C 1
ATOM 662 O O . GLN A 1 78 ? -17.598 -2.598 6.541 1.00 87.75 78 GLN A O 1
ATOM 667 N N . GLY A 1 79 ? -17.061 -0.981 8.001 1.00 84.75 79 GLY A N 1
ATOM 668 C CA . GLY A 1 79 ? -17.168 -1.813 9.204 1.00 84.75 79 GLY A CA 1
ATOM 669 C C . GLY A 1 79 ? -15.954 -2.707 9.482 1.00 84.75 79 GLY A C 1
ATOM 670 O O . GLY A 1 79 ? -15.903 -3.339 10.530 1.00 84.75 79 GLY A O 1
ATOM 671 N N . GLN A 1 80 ? -14.953 -2.753 8.592 1.00 88.12 80 GLN A N 1
ATOM 672 C CA . GLN A 1 80 ? -13.702 -3.474 8.835 1.00 88.12 80 GLN A CA 1
ATOM 673 C C . GLN A 1 80 ? -12.686 -2.579 9.548 1.00 88.12 80 GLN A C 1
ATOM 675 O O . GLN A 1 80 ? -12.410 -1.466 9.089 1.00 88.12 80 GLN A O 1
ATOM 680 N N . LYS A 1 81 ? -12.062 -3.084 10.617 1.00 90.94 81 LYS A N 1
ATOM 681 C CA . LYS A 1 81 ? -10.921 -2.420 11.262 1.00 90.94 81 LYS A CA 1
ATOM 682 C C . LYS A 1 81 ? -9.628 -2.798 10.559 1.00 90.94 81 LYS A C 1
ATOM 684 O O . LYS A 1 81 ? -9.227 -3.958 10.555 1.00 90.94 81 LYS A O 1
ATOM 689 N N . LEU A 1 82 ? -8.943 -1.809 10.000 1.00 90.88 82 LEU A N 1
ATOM 690 C CA . LEU A 1 82 ? -7.698 -2.007 9.269 1.00 90.88 82 LEU A CA 1
ATOM 691 C C . LEU A 1 82 ? -6.522 -1.396 10.027 1.00 90.88 82 LEU A C 1
ATOM 693 O O . LEU A 1 82 ? -6.624 -0.308 10.601 1.00 90.88 82 LEU A O 1
ATOM 697 N N . GLY A 1 83 ? -5.403 -2.109 10.014 1.00 89.38 83 GLY A N 1
ATOM 698 C CA . GLY A 1 83 ? -4.113 -1.665 10.523 1.00 89.38 83 GLY A CA 1
ATOM 699 C C . GLY A 1 83 ? -3.114 -1.464 9.390 1.00 89.38 83 GLY A C 1
ATOM 700 O O . GLY A 1 83 ? -3.376 -1.807 8.235 1.00 89.38 83 GLY A O 1
ATOM 701 N N . ILE A 1 84 ? -1.955 -0.912 9.737 1.00 88.88 84 ILE A N 1
ATOM 702 C CA . ILE A 1 84 ? -0.806 -0.826 8.841 1.00 88.88 84 ILE A CA 1
ATOM 703 C C . ILE A 1 84 ? 0.383 -1.542 9.475 1.00 88.88 84 ILE A C 1
ATOM 705 O O . ILE A 1 84 ? 0.597 -1.435 10.684 1.00 88.88 84 ILE A O 1
ATOM 709 N N . ASP A 1 85 ? 1.119 -2.314 8.685 1.00 85.50 85 ASP A N 1
ATOM 710 C CA . ASP A 1 85 ? 2.327 -2.991 9.153 1.00 85.50 85 ASP A CA 1
ATOM 711 C C . ASP A 1 85 ? 3.571 -2.081 9.058 1.00 85.50 85 ASP A C 1
ATOM 713 O O . ASP A 1 85 ? 3.522 -0.934 8.585 1.00 85.50 85 ASP A O 1
ATOM 717 N N . SER A 1 86 ? 4.719 -2.610 9.489 1.00 80.69 86 SER A N 1
ATOM 718 C CA . SER A 1 86 ? 6.017 -1.930 9.397 1.00 80.69 86 SER A CA 1
ATOM 719 C C . SER A 1 86 ? 6.439 -1.613 7.958 1.00 80.69 86 SER A C 1
ATOM 721 O O . SER A 1 86 ? 7.221 -0.693 7.740 1.00 80.69 86 SER A O 1
ATOM 723 N N . ASN A 1 87 ? 5.905 -2.338 6.973 1.00 82.25 87 ASN A N 1
ATOM 724 C CA . ASN A 1 87 ? 6.180 -2.139 5.550 1.00 82.25 87 ASN A CA 1
ATOM 725 C C . ASN A 1 87 ? 5.212 -1.138 4.896 1.00 82.25 87 ASN A C 1
ATOM 727 O O . ASN A 1 87 ? 5.345 -0.824 3.712 1.00 82.25 87 ASN A O 1
ATOM 731 N N . GLY A 1 88 ? 4.230 -0.626 5.641 1.00 79.38 88 GLY A N 1
ATOM 732 C CA . GLY A 1 88 ? 3.232 0.303 5.122 1.00 79.38 88 GLY A CA 1
ATOM 733 C C . GLY A 1 88 ? 2.081 -0.379 4.377 1.00 79.38 88 GLY A C 1
ATOM 734 O O . GLY A 1 88 ? 1.352 0.291 3.637 1.00 79.38 88 GLY A O 1
ATOM 735 N N . LEU A 1 89 ? 1.921 -1.694 4.536 1.00 86.56 89 LEU A N 1
ATOM 736 C CA . LEU A 1 89 ? 0.858 -2.485 3.932 1.00 86.56 89 LEU A CA 1
ATOM 737 C C . LEU A 1 89 ? -0.358 -2.527 4.853 1.00 86.56 89 LEU A C 1
ATOM 739 O O . LEU A 1 89 ? -0.246 -2.726 6.063 1.00 86.56 89 LEU A O 1
ATOM 743 N N . LEU A 1 90 ? -1.537 -2.341 4.258 1.00 90.44 90 LEU A N 1
ATOM 744 C CA . LEU A 1 90 ? -2.793 -2.483 4.979 1.00 90.44 90 LEU A CA 1
ATOM 745 C C . LEU A 1 90 ? -3.071 -3.957 5.247 1.00 90.44 90 LEU A C 1
ATOM 747 O O . LEU A 1 90 ? -2.982 -4.786 4.341 1.00 90.44 90 LEU A O 1
ATOM 751 N N . TYR A 1 91 ? -3.480 -4.254 6.470 1.00 91.12 91 TYR A N 1
ATOM 752 C CA . TYR A 1 91 ? -3.977 -5.563 6.860 1.00 91.12 91 TYR A CA 1
ATOM 753 C C . TYR A 1 91 ? -5.266 -5.410 7.662 1.00 91.12 91 TYR A C 1
ATOM 755 O O . TYR A 1 91 ? -5.542 -4.364 8.252 1.00 91.12 91 TYR A O 1
ATOM 763 N N . ASP A 1 92 ? -6.080 -6.451 7.647 1.00 91.06 92 ASP A N 1
ATOM 764 C CA . ASP A 1 92 ? -7.304 -6.521 8.436 1.00 91.06 92 ASP A CA 1
ATOM 765 C C . ASP A 1 92 ? -6.950 -6.884 9.889 1.00 91.06 92 ASP A C 1
ATOM 767 O O . ASP A 1 92 ? -6.276 -7.884 10.119 1.00 91.06 92 ASP A O 1
ATOM 771 N N . LYS A 1 93 ? -7.347 -6.071 10.880 1.00 87.69 93 LYS A N 1
ATOM 772 C CA . LYS A 1 93 ? -6.968 -6.302 12.288 1.00 87.69 93 LYS A CA 1
ATOM 773 C C . LYS A 1 93 ? -7.648 -7.522 12.907 1.00 87.69 93 LYS A C 1
ATOM 775 O O . LYS A 1 93 ? -7.141 -8.025 13.904 1.00 87.69 93 LYS A O 1
ATOM 780 N N . GLU A 1 94 ? -8.768 -7.980 12.358 1.00 87.25 94 GLU A N 1
ATOM 781 C CA . GLU A 1 94 ? -9.485 -9.142 12.885 1.00 87.25 94 GLU A CA 1
ATOM 782 C C . GLU A 1 94 ? -8.858 -10.438 12.379 1.00 87.25 94 GLU A C 1
ATOM 784 O O . GLU A 1 94 ? -8.631 -11.368 13.150 1.00 87.25 94 GLU A O 1
ATOM 789 N N . THR A 1 95 ? -8.534 -10.487 11.086 1.00 88.62 95 THR A N 1
ATOM 790 C CA . THR A 1 95 ? -7.971 -11.693 10.452 1.00 88.62 95 THR A CA 1
ATOM 791 C C . THR A 1 95 ? -6.444 -11.698 10.388 1.00 88.62 95 THR A C 1
ATOM 793 O O . THR A 1 95 ? -5.848 -12.733 10.103 1.00 88.62 95 THR A O 1
ATOM 796 N N . LEU A 1 96 ? -5.802 -10.553 10.638 1.00 86.88 96 LEU A N 1
ATOM 797 C CA . LEU A 1 96 ? -4.362 -10.303 10.476 1.00 86.88 96 LEU A CA 1
ATOM 798 C C . LEU A 1 96 ? -3.840 -10.547 9.049 1.00 86.88 96 LEU A C 1
ATOM 800 O O . LEU A 1 96 ? -2.634 -10.649 8.827 1.00 86.88 96 LEU A O 1
ATOM 804 N N . VAL A 1 97 ? -4.739 -10.606 8.062 1.00 89.94 97 VAL A N 1
ATOM 805 C CA . VAL A 1 97 ? -4.393 -10.854 6.660 1.00 89.94 97 VAL A CA 1
ATOM 806 C C . VAL A 1 97 ? -4.076 -9.544 5.951 1.00 89.94 97 VAL A C 1
ATOM 808 O O . VAL A 1 97 ? -4.870 -8.597 5.955 1.00 89.94 97 VAL A O 1
ATOM 811 N N . THR A 1 98 ? -2.924 -9.502 5.283 1.00 90.94 98 THR A N 1
ATOM 812 C CA . THR A 1 98 ? -2.539 -8.391 4.409 1.00 90.94 98 THR A CA 1
ATOM 813 C C . THR A 1 98 ? -3.495 -8.278 3.226 1.00 90.94 98 THR A C 1
ATOM 815 O O . THR A 1 98 ? -3.792 -9.249 2.529 1.00 90.94 98 THR A O 1
ATOM 818 N N . LEU A 1 99 ? -3.967 -7.063 2.967 1.00 89.62 99 LEU A N 1
ATOM 819 C CA . LEU A 1 99 ? -4.881 -6.786 1.870 1.00 89.62 99 LEU A CA 1
ATOM 820 C C . LEU A 1 99 ? -4.146 -6.835 0.530 1.00 89.62 99 LEU A C 1
ATOM 822 O O . LEU A 1 99 ? -3.001 -6.400 0.395 1.00 89.62 99 LEU A O 1
ATOM 826 N N . SER A 1 100 ? -4.850 -7.293 -0.506 1.00 90.56 100 SER A N 1
ATOM 827 C CA . SER A 1 100 ? -4.339 -7.212 -1.870 1.00 90.56 100 SER A CA 1
ATOM 828 C C . SER A 1 100 ? -4.122 -5.754 -2.285 1.00 90.56 100 SER A C 1
ATOM 830 O O . SER A 1 100 ? -4.834 -4.842 -1.852 1.00 90.56 100 SER A O 1
ATOM 832 N N . ARG A 1 101 ? -3.172 -5.526 -3.198 1.00 85.44 101 ARG A N 1
ATOM 833 C CA . ARG A 1 101 ? -2.860 -4.186 -3.722 1.00 85.44 101 ARG A CA 1
ATOM 834 C C . ARG A 1 101 ? -4.094 -3.460 -4.267 1.00 85.44 101 ARG A C 1
ATOM 836 O O . ARG A 1 101 ? -4.239 -2.260 -4.056 1.00 85.44 101 ARG A O 1
ATOM 843 N N . GLN A 1 102 ? -4.979 -4.185 -4.951 1.00 87.62 102 GLN A N 1
ATOM 844 C CA . GLN A 1 102 ? -6.219 -3.638 -5.506 1.00 87.62 102 GLN A CA 1
ATOM 845 C C . GLN A 1 102 ? -7.160 -3.152 -4.396 1.00 87.62 102 GLN A C 1
ATOM 847 O O . GLN A 1 102 ? -7.641 -2.022 -4.451 1.00 87.62 102 GLN A O 1
ATOM 852 N N . LYS A 1 103 ? -7.371 -3.968 -3.353 1.00 86.12 103 LYS A N 1
ATOM 853 C CA . LYS A 1 103 ? -8.231 -3.607 -2.218 1.00 86.12 103 LYS A CA 1
ATOM 854 C C . LYS A 1 103 ? -7.639 -2.440 -1.425 1.00 86.12 103 LYS A C 1
ATOM 856 O O . LYS A 1 103 ? -8.347 -1.476 -1.147 1.00 86.12 103 LYS A O 1
ATOM 861 N N . ALA A 1 104 ? -6.334 -2.470 -1.151 1.00 88.50 104 ALA A N 1
ATOM 862 C CA . ALA A 1 104 ? -5.631 -1.370 -0.494 1.00 88.50 104 ALA A CA 1
ATOM 863 C C . ALA A 1 104 ? -5.773 -0.051 -1.275 1.00 88.50 104 ALA A C 1
ATOM 865 O O . ALA A 1 104 ? -6.058 0.987 -0.684 1.00 88.50 104 ALA A O 1
ATOM 866 N N . TYR A 1 105 ? -5.649 -0.087 -2.607 1.00 88.38 105 TYR A N 1
ATOM 867 C CA . TYR A 1 105 ? -5.836 1.093 -3.452 1.00 88.38 105 TYR A CA 1
ATOM 868 C C . TYR A 1 105 ? -7.247 1.688 -3.341 1.00 88.38 105 TYR A C 1
ATOM 870 O O . TYR A 1 105 ? -7.384 2.904 -3.216 1.00 88.38 105 TYR A O 1
ATOM 878 N N . LEU A 1 106 ? -8.293 0.854 -3.341 1.00 89.50 106 LEU A N 1
ATOM 879 C CA . LEU A 1 106 ? -9.676 1.321 -3.176 1.00 89.50 106 LEU A CA 1
ATOM 880 C C . LEU A 1 106 ? -9.887 2.029 -1.834 1.00 89.50 106 LEU A C 1
ATOM 882 O O . LEU A 1 106 ? -10.515 3.087 -1.790 1.00 89.50 106 LEU A O 1
ATOM 886 N N . ILE A 1 107 ? -9.316 1.473 -0.766 1.00 90.06 107 ILE A N 1
ATOM 887 C CA . ILE A 1 107 ? -9.379 2.045 0.581 1.00 90.06 107 ILE A CA 1
ATOM 888 C C . ILE A 1 107 ? -8.667 3.399 0.620 1.00 90.06 107 ILE A C 1
ATOM 890 O O . ILE A 1 107 ? -9.244 4.391 1.061 1.00 90.06 107 ILE A O 1
ATOM 894 N N . TYR A 1 108 ? -7.442 3.480 0.099 1.00 90.00 108 TYR A N 1
ATOM 895 C CA . TYR A 1 108 ? -6.708 4.744 0.055 1.00 90.00 108 TYR A CA 1
ATOM 896 C C . TYR A 1 108 ? -7.426 5.811 -0.774 1.00 90.00 108 TYR A C 1
ATOM 898 O O . TYR A 1 108 ? -7.530 6.956 -0.346 1.00 90.00 108 TYR A O 1
ATOM 906 N N . ASN A 1 109 ? -7.969 5.439 -1.934 1.00 88.69 109 ASN A N 1
ATOM 907 C CA . ASN A 1 109 ? -8.732 6.355 -2.777 1.00 88.69 109 ASN A CA 1
ATOM 908 C C . ASN A 1 109 ? -10.004 6.861 -2.072 1.00 88.69 109 ASN A C 1
ATOM 910 O O . ASN A 1 109 ? -10.377 8.022 -2.220 1.00 88.69 109 ASN A O 1
ATOM 914 N N . TYR A 1 110 ? -10.666 6.010 -1.286 1.00 91.06 110 TYR A N 1
ATOM 915 C CA . TYR A 1 110 ? -11.817 6.409 -0.478 1.00 91.06 110 TYR A CA 1
ATOM 916 C C . TYR A 1 110 ? -11.443 7.474 0.560 1.00 91.06 110 TYR A C 1
ATOM 918 O O . TYR A 1 110 ? -12.064 8.537 0.587 1.00 91.06 110 TYR A O 1
ATOM 926 N N . PHE A 1 111 ? -10.400 7.234 1.360 1.00 88.94 111 PHE A N 1
ATOM 927 C CA . PHE A 1 111 ? -9.964 8.195 2.377 1.00 88.94 111 PHE A CA 1
ATOM 928 C C . PHE A 1 111 ? -9.437 9.496 1.772 1.00 88.94 111 PHE A C 1
ATOM 930 O O . PHE A 1 111 ? -9.750 10.570 2.281 1.00 88.94 111 PHE A O 1
ATOM 937 N N . TYR A 1 112 ? -8.736 9.418 0.643 1.00 89.88 112 TYR A N 1
ATOM 938 C CA . TYR A 1 112 ? -8.305 10.603 -0.091 1.00 89.88 112 TYR A CA 1
ATOM 939 C C . TYR A 1 112 ? -9.493 11.468 -0.532 1.00 89.88 112 TYR A C 1
ATOM 941 O O . TYR A 1 112 ? -9.517 12.674 -0.300 1.00 89.88 112 TYR A O 1
ATOM 949 N N . LYS A 1 113 ? -10.538 10.853 -1.103 1.00 87.62 113 LYS A N 1
ATOM 950 C CA . LYS A 1 113 ? -11.762 11.570 -1.498 1.00 87.62 113 LYS A CA 1
ATOM 951 C C . LYS A 1 113 ? -12.492 12.193 -0.309 1.00 87.62 113 LYS A C 1
ATOM 953 O O . LYS A 1 113 ? -13.082 13.257 -0.471 1.00 87.62 113 LYS A O 1
ATOM 958 N N . ILE A 1 114 ? -12.475 11.549 0.858 1.00 87.81 114 ILE A N 1
ATOM 959 C CA . ILE A 1 114 ? -13.034 12.129 2.089 1.00 87.81 114 ILE A CA 1
ATOM 960 C C . ILE A 1 114 ? -12.233 13.355 2.512 1.00 87.81 114 ILE A C 1
ATOM 962 O O . ILE A 1 114 ? -12.826 14.394 2.779 1.00 87.81 114 ILE A O 1
ATOM 966 N N . GLN A 1 115 ? -10.903 13.263 2.531 1.00 84.81 115 GLN A N 1
ATOM 967 C CA . GLN A 1 115 ? -10.054 14.395 2.887 1.00 84.81 115 GLN A CA 1
ATOM 968 C C . GLN A 1 115 ? -10.273 15.586 1.952 1.00 84.81 115 GLN A C 1
ATOM 970 O O . GLN A 1 115 ? -10.384 16.713 2.420 1.00 84.81 115 GLN A O 1
ATOM 975 N N . LEU A 1 116 ? -10.409 15.338 0.646 1.00 83.62 116 LEU A N 1
ATOM 976 C CA . LEU A 1 116 ? -10.739 16.391 -0.311 1.00 83.62 116 LEU A CA 1
ATOM 977 C C . LEU A 1 116 ? -12.097 17.041 -0.024 1.00 83.62 116 LEU A C 1
ATOM 979 O O . LEU A 1 116 ? -12.219 18.248 -0.177 1.00 83.62 116 LEU A O 1
ATOM 983 N N . LYS A 1 117 ? -13.108 16.271 0.399 1.00 80.38 117 LYS A N 1
ATOM 984 C CA . LYS A 1 117 ? -14.431 16.812 0.754 1.00 80.38 117 LYS A CA 1
ATOM 985 C C . LYS A 1 117 ? -14.429 17.618 2.051 1.00 80.38 117 LYS A C 1
ATOM 987 O O . LYS A 1 117 ? -15.202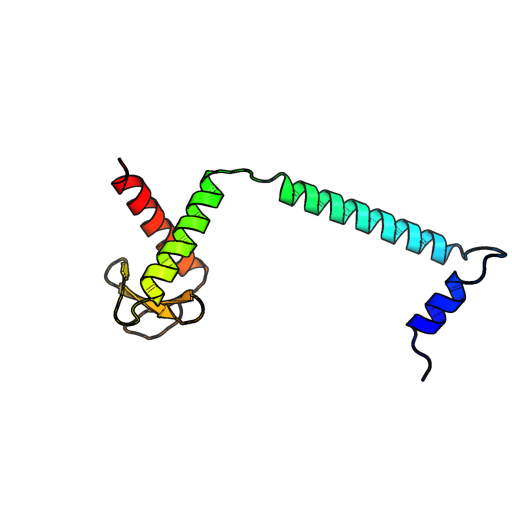 18.555 2.149 1.00 80.38 117 LYS A O 1
ATOM 992 N N . ASN A 1 118 ? -13.597 17.249 3.021 1.00 72.94 118 ASN A N 1
ATOM 993 C CA . ASN A 1 118 ? -13.526 17.920 4.323 1.00 72.94 118 ASN A CA 1
ATOM 994 C C . ASN A 1 118 ? -12.676 19.205 4.305 1.00 72.94 118 ASN A C 1
ATOM 996 O O . ASN A 1 118 ? -12.649 19.920 5.300 1.00 72.94 118 ASN A O 1
ATOM 1000 N N . ASN A 1 119 ? -11.961 19.475 3.208 1.00 59.69 119 ASN A N 1
ATOM 1001 C CA . ASN A 1 119 ? -11.157 20.685 3.008 1.00 59.69 119 ASN A CA 1
ATOM 1002 C C . ASN A 1 119 ? -11.921 21.808 2.260 1.00 59.69 119 ASN A C 1
ATOM 1004 O O . ASN A 1 119 ? -11.291 22.768 1.817 1.00 59.69 119 ASN A O 1
ATOM 1008 N N . PHE A 1 120 ? -13.249 21.688 2.125 1.00 42.12 120 PHE A N 1
ATOM 1009 C CA . PHE A 1 120 ? -14.187 22.713 1.638 1.00 42.12 120 PHE A CA 1
ATOM 1010 C C . PHE A 1 120 ? -15.283 22.948 2.680 1.00 42.12 120 PHE A C 1
ATOM 1012 O O . PHE A 1 120 ? -15.790 24.089 2.731 1.00 42.12 120 PHE A O 1
#

pLDDT: mean 73.96, std 14.55, range [42.12, 91.12]

Solvent-accessible surface area (backbone atoms only — not comparable to full-atom values): 7176 Å² total; per-residue (Å²): 134,87,55,70,68,63,57,50,52,60,65,72,70,59,95,73,84,74,81,51,67,69,58,53,52,52,48,52,51,52,49,51,51,50,52,51,51,49,51,48,51,47,55,57,65,69,60,63,95,39,71,73,58,54,53,52,53,49,47,49,51,53,53,46,52,66,36,56,78,35,80,84,49,61,49,76,54,97,87,41,51,30,33,52,47,99,87,66,46,46,23,35,64,87,77,69,44,70,53,54,72,69,58,46,48,54,54,52,53,51,54,50,55,48,53,61,60,73,76,112